Protein AF-A0A2S0KB49-F1 (afdb_monomer_lite)

Organism: NCBI:txid1004901

Structure (mmCIF, N/CA/C/O backbone):
data_AF-A0A2S0KB49-F1
#
_entry.id   AF-A0A2S0KB49-F1
#
loop_
_atom_site.group_PDB
_atom_site.id
_atom_site.type_symbol
_atom_site.label_atom_id
_atom_site.label_alt_id
_atom_site.label_comp_id
_atom_site.label_asym_id
_atom_site.label_entity_id
_atom_site.label_seq_id
_atom_site.pdbx_PDB_ins_code
_atom_site.Cartn_x
_atom_site.Cartn_y
_atom_site.Cartn_z
_atom_site.occupancy
_atom_site.B_iso_or_equiv
_atom_site.auth_seq_id
_atom_site.auth_comp_id
_atom_site.auth_asym_id
_atom_site.auth_atom_id
_atom_site.pdbx_PDB_model_num
ATOM 1 N N . MET A 1 1 ? 8.867 -9.411 -13.316 1.00 89.88 1 MET A N 1
ATOM 2 C CA . MET A 1 1 ? 8.909 -9.202 -11.849 1.00 89.88 1 MET A CA 1
ATOM 3 C C . MET A 1 1 ? 7.516 -8.866 -11.349 1.00 89.88 1 MET A C 1
ATOM 5 O O . MET A 1 1 ? 6.753 -8.290 -12.115 1.00 89.88 1 MET A O 1
ATOM 9 N N . PHE A 1 2 ? 7.181 -9.203 -10.102 1.00 93.81 2 PHE A N 1
ATOM 10 C CA . PHE A 1 2 ? 5.898 -8.803 -9.517 1.00 93.81 2 PHE A CA 1
ATOM 11 C C . PHE A 1 2 ? 5.943 -7.361 -9.017 1.00 93.81 2 PHE A C 1
ATOM 13 O O . PHE A 1 2 ? 6.879 -6.975 -8.316 1.00 93.81 2 PHE A O 1
ATOM 20 N N . LEU A 1 3 ? 4.919 -6.589 -9.372 1.00 96.75 3 LEU A N 1
ATOM 21 C CA . LEU A 1 3 ? 4.696 -5.226 -8.905 1.00 96.75 3 LEU A CA 1
ATOM 22 C C . LEU A 1 3 ? 3.315 -5.107 -8.269 1.00 96.75 3 LEU A C 1
ATOM 24 O O . LEU A 1 3 ? 2.389 -5.820 -8.644 1.00 96.75 3 LEU A O 1
ATOM 28 N N . LEU A 1 4 ? 3.161 -4.142 -7.373 1.00 97.62 4 LEU A N 1
ATOM 29 C CA . LEU A 1 4 ? 1.861 -3.705 -6.890 1.00 97.62 4 LEU A CA 1
ATOM 30 C C . LEU A 1 4 ? 1.065 -3.053 -8.032 1.00 97.62 4 LEU A C 1
ATOM 32 O O . LEU A 1 4 ? 1.601 -2.276 -8.838 1.00 97.62 4 LEU A O 1
ATOM 36 N N . SER A 1 5 ? -0.223 -3.367 -8.109 1.00 97.75 5 SER A N 1
ATOM 37 C CA . SER A 1 5 ? -1.171 -2.708 -9.007 1.00 97.75 5 SER A CA 1
ATOM 38 C C . SER A 1 5 ? -1.506 -1.306 -8.495 1.00 97.75 5 SER A C 1
ATOM 40 O O . SER A 1 5 ? -2.056 -1.171 -7.406 1.00 97.75 5 SER A O 1
ATOM 42 N N . LEU A 1 6 ? -1.201 -0.262 -9.276 1.00 97.38 6 LEU A N 1
ATOM 43 C CA . LEU A 1 6 ? -1.560 1.113 -8.903 1.00 97.38 6 LEU A CA 1
ATOM 44 C C . LEU A 1 6 ? -3.075 1.305 -8.853 1.00 97.38 6 LEU A C 1
ATOM 46 O O . LEU A 1 6 ? -3.570 1.943 -7.930 1.00 97.38 6 LEU A O 1
ATOM 50 N N . ASP A 1 7 ? -3.797 0.701 -9.796 1.00 97.81 7 ASP A N 1
ATOM 51 C CA . ASP A 1 7 ? -5.255 0.788 -9.852 1.00 97.81 7 ASP A CA 1
ATOM 52 C C . ASP A 1 7 ? -5.885 0.196 -8.590 1.00 97.81 7 ASP A C 1
ATOM 54 O O . ASP A 1 7 ? -6.787 0.788 -8.003 1.00 97.81 7 ASP A O 1
ATOM 58 N N . GLU A 1 8 ? -5.372 -0.946 -8.123 1.00 98.25 8 GLU A N 1
ATOM 59 C CA . GLU A 1 8 ? -5.880 -1.567 -6.900 1.00 98.25 8 GLU A CA 1
ATOM 60 C C . GLU A 1 8 ? -5.482 -0.771 -5.651 1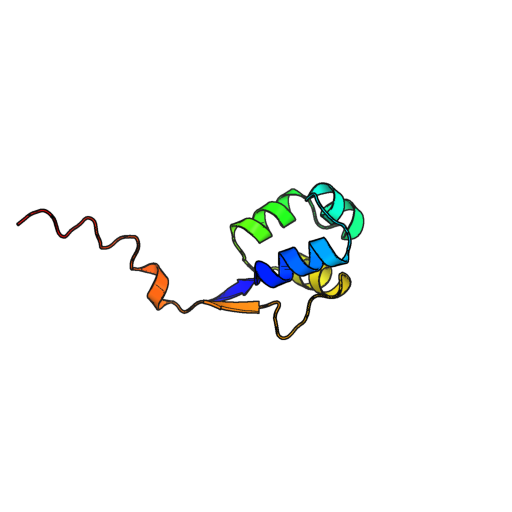.00 98.25 8 GLU A C 1
ATOM 62 O O . GLU A 1 8 ? -6.296 -0.610 -4.745 1.00 98.25 8 GLU A O 1
ATOM 67 N N . MET A 1 9 ? -4.269 -0.213 -5.607 1.00 97.75 9 MET A N 1
ATOM 68 C CA . MET A 1 9 ? -3.836 0.654 -4.507 1.00 97.75 9 MET A CA 1
ATOM 69 C C . MET A 1 9 ? -4.697 1.924 -4.400 1.00 97.75 9 MET A C 1
ATOM 71 O O . MET A 1 9 ? -5.112 2.294 -3.300 1.00 97.75 9 MET A O 1
ATOM 75 N N . GLU A 1 10 ? -5.008 2.579 -5.522 1.00 97.62 10 GLU A N 1
ATOM 76 C CA . GLU A 1 10 ? -5.894 3.751 -5.543 1.00 97.62 10 GLU A CA 1
ATOM 77 C C . GLU A 1 10 ? -7.348 3.375 -5.244 1.00 97.62 10 GLU A C 1
ATOM 79 O O . GLU A 1 10 ? -8.021 4.079 -4.488 1.00 97.62 10 GLU A O 1
ATOM 84 N N . ARG A 1 11 ? -7.830 2.226 -5.736 1.00 97.94 11 ARG A N 1
ATOM 85 C CA . ARG A 1 11 ? -9.159 1.709 -5.380 1.00 97.94 11 ARG A CA 1
ATOM 86 C C . ARG A 1 11 ? -9.288 1.508 -3.874 1.00 97.94 11 ARG A C 1
ATOM 88 O O . ARG A 1 11 ? -10.295 1.906 -3.293 1.00 97.94 11 ARG A O 1
ATOM 95 N N . VAL A 1 12 ? -8.291 0.891 -3.241 1.00 97.56 12 VAL A N 1
ATOM 96 C CA . VAL A 1 12 ? -8.277 0.644 -1.793 1.00 97.56 12 VAL A CA 1
ATOM 97 C C . VAL A 1 12 ? -8.293 1.960 -1.015 1.00 97.56 12 VAL A C 1
ATOM 99 O O . VAL A 1 12 ? -9.081 2.090 -0.077 1.00 97.56 12 VAL A O 1
ATOM 102 N N . LYS A 1 13 ? -7.500 2.958 -1.429 1.00 97.31 13 LYS A N 1
ATOM 103 C CA . LYS A 1 13 ? -7.549 4.306 -0.839 1.00 97.31 13 LYS A CA 1
ATOM 104 C C . LYS A 1 13 ? -8.935 4.930 -0.956 1.00 97.31 13 LYS A C 1
ATOM 106 O O . LYS A 1 13 ? -9.465 5.411 0.043 1.00 97.31 13 LYS A O 1
ATOM 111 N N . GLY A 1 14 ? -9.528 4.895 -2.149 1.00 97.75 14 GLY A N 1
ATOM 112 C CA . GLY A 1 14 ? -10.858 5.449 -2.403 1.00 97.75 14 GLY A CA 1
ATOM 113 C C . GLY A 1 14 ? -11.947 4.763 -1.577 1.00 97.75 14 GLY A C 1
ATOM 114 O O . GLY A 1 14 ? -12.743 5.436 -0.934 1.00 97.75 14 GLY A O 1
ATOM 115 N N . ALA A 1 15 ? -11.934 3.430 -1.512 1.00 97.88 15 ALA A N 1
ATOM 116 C CA . ALA A 1 15 ? -12.914 2.651 -0.754 1.00 97.88 15 ALA A CA 1
ATOM 117 C C . ALA A 1 15 ? -12.859 2.909 0.764 1.00 97.88 15 ALA A C 1
ATOM 119 O O . ALA A 1 15 ? -13.864 2.737 1.447 1.00 97.88 15 ALA A O 1
ATOM 120 N N . ASN A 1 16 ? -11.700 3.324 1.281 1.00 97.62 16 ASN A N 1
ATOM 121 C CA . ASN A 1 16 ? -11.485 3.609 2.700 1.00 97.62 16 ASN A CA 1
ATOM 122 C C . ASN A 1 16 ? -11.448 5.116 3.022 1.00 97.62 16 ASN A C 1
ATOM 124 O O . ASN A 1 16 ? -11.176 5.471 4.166 1.00 97.62 16 ASN A O 1
ATOM 128 N N . ASN A 1 17 ? -11.715 6.000 2.049 1.00 97.31 17 ASN A N 1
ATOM 129 C CA . ASN A 1 17 ? -11.608 7.459 2.192 1.00 97.31 17 ASN A CA 1
ATOM 130 C C . ASN A 1 17 ? -10.245 7.919 2.750 1.00 97.31 17 ASN A C 1
ATOM 132 O O . ASN A 1 17 ? -10.185 8.733 3.668 1.00 97.31 17 ASN A O 1
ATOM 136 N N . LEU A 1 18 ? -9.146 7.397 2.193 1.00 97.31 18 LEU A N 1
ATOM 137 C CA . LEU A 1 18 ? -7.769 7.721 2.595 1.00 97.31 18 LEU A CA 1
ATOM 138 C C . LEU A 1 18 ? -7.089 8.612 1.534 1.00 97.31 18 LEU A C 1
ATOM 140 O O . LEU A 1 18 ? -6.325 8.112 0.698 1.00 97.31 18 LEU A O 1
ATOM 144 N N . PRO A 1 19 ? -7.379 9.930 1.498 1.00 94.06 19 PRO A N 1
ATOM 145 C CA . PRO A 1 19 ? -6.910 10.820 0.434 1.00 94.06 19 PRO A CA 1
ATOM 146 C C . PRO A 1 19 ? -5.406 11.106 0.504 1.00 94.06 19 PRO A C 1
ATOM 148 O O . PRO A 1 19 ? -4.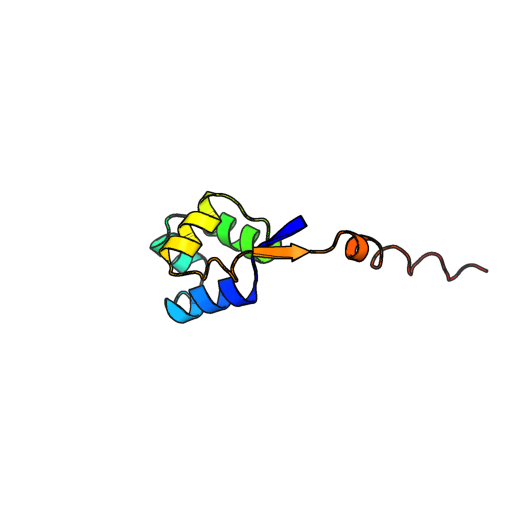802 11.470 -0.505 1.00 94.06 19 PRO A O 1
ATOM 151 N N . THR A 1 20 ? -4.783 10.947 1.674 1.00 97.56 20 THR A N 1
ATOM 152 C CA . THR A 1 20 ? -3.378 11.303 1.909 1.00 97.56 20 THR A CA 1
ATOM 153 C C . THR A 1 20 ? -2.569 10.112 2.406 1.00 97.56 20 THR A C 1
ATOM 155 O O . THR A 1 20 ? -3.092 9.172 3.005 1.00 97.56 20 THR A O 1
ATOM 158 N N . PHE A 1 21 ? -1.252 10.157 2.209 1.00 97.75 21 PHE A N 1
ATOM 159 C CA . PHE A 1 21 ? -0.368 9.140 2.776 1.00 97.75 21 PHE A CA 1
ATOM 160 C C . PHE A 1 21 ? -0.332 9.178 4.312 1.00 97.75 21 PHE A C 1
ATOM 162 O O . PHE A 1 21 ? -0.170 8.129 4.923 1.00 97.75 21 PHE A O 1
ATOM 169 N N . ALA A 1 22 ? -0.547 10.347 4.926 1.00 97.94 22 ALA A N 1
ATOM 170 C CA . ALA A 1 22 ? -0.697 10.463 6.376 1.00 97.94 22 ALA A CA 1
ATOM 171 C C . ALA A 1 22 ? -1.925 9.679 6.873 1.00 97.94 22 ALA A C 1
ATOM 173 O O . ALA A 1 22 ? -1.811 8.885 7.798 1.00 97.94 22 ALA A O 1
ATOM 174 N N . SER A 1 23 ? -3.070 9.785 6.181 1.00 97.50 23 SER A N 1
ATOM 175 C CA . SER A 1 23 ? -4.266 8.997 6.530 1.00 97.50 23 SER A CA 1
ATOM 176 C C . SER A 1 23 ? -4.057 7.484 6.371 1.00 97.50 23 SER A C 1
ATOM 178 O O . SER A 1 23 ? -4.596 6.691 7.141 1.00 97.50 23 SER A O 1
ATOM 180 N N . LEU A 1 24 ? -3.233 7.061 5.403 1.00 97.25 24 LEU A N 1
ATOM 181 C CA . LEU A 1 24 ? -2.828 5.661 5.270 1.00 97.25 24 LEU A CA 1
ATOM 182 C C . LEU A 1 24 ? -1.974 5.209 6.455 1.00 97.25 24 LEU A C 1
ATOM 184 O O . LEU A 1 24 ? -2.198 4.116 6.970 1.00 97.25 24 LEU A O 1
ATOM 188 N N . GLU A 1 25 ? -1.020 6.025 6.899 1.00 98.25 25 GLU A N 1
ATOM 189 C CA . GLU A 1 25 ? -0.201 5.723 8.075 1.00 98.25 25 GLU A CA 1
ATOM 190 C C . GLU A 1 25 ? -1.044 5.609 9.341 1.00 98.25 25 GLU A C 1
ATOM 192 O O . GLU A 1 25 ? -0.948 4.602 10.039 1.00 98.25 25 GLU A O 1
ATOM 197 N N . GLU A 1 26 ? -1.929 6.569 9.594 1.00 97.62 26 GLU A N 1
ATOM 198 C CA . GLU A 1 26 ? -2.840 6.533 10.741 1.00 97.62 26 GLU A CA 1
ATOM 199 C C . GLU A 1 26 ? -3.699 5.263 10.752 1.00 97.62 26 GLU A C 1
ATOM 201 O O . GLU A 1 26 ? -3.908 4.659 11.803 1.00 97.62 26 GLU A O 1
ATOM 206 N N . LYS A 1 27 ? -4.173 4.826 9.577 1.00 97.75 27 LYS A N 1
ATOM 207 C CA . LYS A 1 27 ? -5.058 3.662 9.455 1.00 97.75 27 LYS A CA 1
ATOM 208 C C . LYS A 1 27 ? -4.331 2.317 9.500 1.00 97.75 27 LYS A C 1
ATOM 210 O O . LYS A 1 27 ? -4.925 1.331 9.928 1.00 97.75 27 LYS A O 1
ATOM 215 N N . THR A 1 28 ? -3.100 2.251 8.996 1.00 97.25 28 THR A N 1
ATOM 216 C CA . THR A 1 28 ? -2.378 0.983 8.760 1.00 97.25 28 THR A CA 1
ATOM 217 C C . THR A 1 28 ? -1.131 0.805 9.617 1.00 97.25 28 THR A C 1
ATOM 219 O O . THR A 1 28 ? -0.540 -0.270 9.601 1.00 97.25 28 THR A O 1
ATOM 222 N N . HIS A 1 29 ? -0.700 1.851 10.324 1.00 97.75 29 HIS A N 1
ATOM 223 C CA . HIS A 1 29 ? 0.566 1.925 11.061 1.00 97.75 29 HIS A CA 1
ATOM 224 C C . HIS A 1 29 ? 1.824 1.701 10.200 1.00 97.75 29 HIS A C 1
ATOM 226 O O . HIS A 1 29 ? 2.926 1.528 10.720 1.00 97.75 29 HIS A O 1
ATOM 232 N N . VAL A 1 30 ? 1.686 1.736 8.872 1.00 97.94 30 VAL A N 1
ATOM 233 C CA . VAL A 1 30 ? 2.802 1.732 7.925 1.00 97.94 30 VAL A CA 1
ATOM 234 C C . VAL A 1 30 ? 3.154 3.177 7.589 1.00 97.94 30 VAL A C 1
ATOM 236 O O . VAL A 1 30 ? 2.292 3.921 7.136 1.00 97.94 30 VAL A O 1
ATOM 239 N N . SER A 1 31 ? 4.421 3.566 7.772 1.00 98.38 31 SER A N 1
ATOM 240 C CA . SER A 1 31 ? 4.826 4.975 7.643 1.00 98.38 31 SER A CA 1
ATOM 241 C C . SER A 1 31 ? 4.456 5.618 6.300 1.00 98.38 31 SER A C 1
ATOM 243 O O . SER A 1 31 ? 4.520 4.976 5.242 1.00 98.38 31 SER A O 1
ATOM 245 N N . GLU A 1 32 ? 4.188 6.923 6.311 1.00 97.94 32 GLU A N 1
ATOM 246 C CA . GLU A 1 32 ? 3.906 7.738 5.129 1.00 97.94 32 GLU A CA 1
ATOM 247 C C . GLU A 1 32 ? 4.996 7.565 4.061 1.00 97.94 32 GLU A C 1
ATOM 249 O O . GLU A 1 32 ? 4.725 7.416 2.865 1.00 97.94 32 GLU A O 1
ATOM 254 N N . ARG A 1 33 ? 6.261 7.539 4.498 1.00 97.75 33 ARG A N 1
ATOM 255 C CA . ARG A 1 33 ? 7.425 7.339 3.628 1.00 97.75 33 ARG A CA 1
ATOM 256 C C . ARG A 1 33 ? 7.378 5.981 2.930 1.00 97.75 33 ARG A C 1
ATOM 258 O O . ARG A 1 33 ? 7.710 5.898 1.740 1.00 97.75 33 ARG A O 1
ATOM 265 N N . THR A 1 34 ? 6.982 4.930 3.643 1.00 97.88 34 THR A N 1
ATOM 266 C CA . THR A 1 34 ? 6.805 3.591 3.072 1.00 97.88 34 THR A CA 1
ATOM 267 C C . THR A 1 34 ? 5.701 3.606 2.022 1.00 97.88 34 THR A C 1
ATOM 269 O O . THR A 1 34 ? 5.935 3.121 0.916 1.00 97.88 34 THR A O 1
ATOM 272 N N . TRP A 1 35 ? 4.557 4.243 2.292 1.00 97.94 35 TRP A N 1
ATOM 273 C CA . TRP A 1 35 ? 3.478 4.381 1.309 1.00 97.94 35 TRP A CA 1
ATOM 274 C C . TRP A 1 35 ? 3.909 5.155 0.067 1.00 97.94 35 TRP A C 1
ATOM 276 O O . TRP A 1 35 ? 3.755 4.657 -1.046 1.00 97.94 35 TRP A O 1
ATOM 286 N N . ARG A 1 36 ? 4.549 6.318 0.224 1.00 97.88 36 ARG A N 1
ATOM 287 C CA . ARG A 1 36 ? 5.114 7.080 -0.906 1.00 97.88 36 ARG A CA 1
ATOM 288 C C . ARG A 1 36 ? 6.054 6.225 -1.753 1.00 97.88 36 ARG A C 1
ATOM 290 O O . ARG A 1 36 ? 5.998 6.254 -2.982 1.00 97.88 36 ARG A O 1
ATOM 297 N N . THR A 1 37 ? 6.909 5.444 -1.098 1.00 97.88 37 THR A N 1
ATOM 298 C CA . THR A 1 37 ? 7.851 4.546 -1.775 1.00 97.88 37 THR A CA 1
ATOM 299 C C . THR A 1 37 ? 7.127 3.407 -2.486 1.00 97.88 37 THR A C 1
ATOM 301 O O . THR A 1 37 ? 7.489 3.083 -3.617 1.00 97.88 37 THR A O 1
ATOM 304 N N . ALA A 1 38 ? 6.094 2.825 -1.878 1.00 97.44 38 ALA A N 1
ATOM 305 C CA . ALA A 1 38 ? 5.283 1.773 -2.479 1.00 97.44 38 ALA A CA 1
ATOM 306 C C . ALA A 1 38 ? 4.549 2.276 -3.728 1.00 97.44 38 ALA A C 1
ATOM 308 O O . ALA A 1 38 ? 4.643 1.642 -4.772 1.00 97.44 38 ALA A O 1
ATOM 309 N N . PHE A 1 39 ? 3.914 3.451 -3.676 1.00 97.25 39 PHE A N 1
ATOM 310 C CA . PHE A 1 39 ? 3.240 4.050 -4.836 1.00 97.25 39 PHE A CA 1
ATOM 311 C C . PHE A 1 39 ? 4.217 4.400 -5.964 1.00 97.25 39 PHE A C 1
ATOM 313 O O . PHE A 1 39 ? 3.920 4.189 -7.135 1.00 97.25 39 PHE A O 1
ATOM 320 N N . LYS A 1 40 ? 5.417 4.887 -5.632 1.00 96.75 40 LYS A N 1
ATOM 321 C CA . LYS A 1 40 ? 6.423 5.246 -6.641 1.00 96.75 40 LYS A CA 1
ATOM 322 C C . LYS A 1 40 ? 7.106 4.028 -7.266 1.00 96.75 40 LYS A C 1
ATOM 324 O O . LYS A 1 40 ? 7.245 3.946 -8.480 1.00 96.75 40 LYS A O 1
ATOM 329 N N . SER A 1 41 ? 7.605 3.119 -6.432 1.00 95.94 41 SER A N 1
ATOM 330 C CA . SER A 1 41 ? 8.418 1.976 -6.872 1.00 95.94 41 SER A CA 1
ATOM 331 C C . SER A 1 41 ? 7.583 0.773 -7.282 1.00 95.94 41 SER A C 1
ATOM 333 O O . SER A 1 41 ? 8.076 -0.097 -7.997 1.00 95.94 41 SER A O 1
ATOM 335 N N . ARG A 1 42 ? 6.343 0.704 -6.784 1.00 97.06 42 ARG A N 1
ATOM 336 C CA . ARG A 1 42 ? 5.426 -0.428 -6.919 1.00 97.06 42 ARG A CA 1
ATOM 337 C C . ARG A 1 42 ? 6.017 -1.744 -6.424 1.00 97.06 42 ARG A C 1
ATOM 339 O O . ARG A 1 42 ? 5.514 -2.806 -6.773 1.00 97.06 42 ARG A O 1
ATOM 346 N N . ARG A 1 43 ? 7.088 -1.707 -5.626 1.00 95.81 43 ARG A N 1
ATOM 347 C CA . ARG A 1 43 ? 7.695 -2.923 -5.092 1.00 95.81 43 ARG A CA 1
ATOM 348 C C . ARG A 1 43 ? 6.834 -3.469 -3.955 1.00 95.81 43 ARG A C 1
ATOM 350 O O . ARG A 1 43 ? 6.578 -2.730 -3.004 1.00 95.81 43 ARG A O 1
ATOM 357 N N . PRO A 1 44 ? 6.412 -4.740 -4.026 1.00 96.12 44 PRO A N 1
ATOM 358 C CA . PRO A 1 44 ? 5.696 -5.364 -2.929 1.00 96.12 44 PRO A CA 1
ATOM 359 C C . PRO A 1 44 ? 6.649 -5.607 -1.754 1.00 96.12 44 PRO A C 1
ATOM 361 O O . PRO A 1 44 ? 7.752 -6.126 -1.930 1.00 96.12 44 PRO A O 1
ATOM 364 N N . THR A 1 45 ? 6.216 -5.237 -0.552 1.00 96.88 45 THR A N 1
ATOM 365 C CA . THR A 1 45 ? 6.867 -5.599 0.715 1.00 96.88 45 THR A CA 1
ATOM 366 C C . THR A 1 45 ? 5.833 -6.271 1.620 1.00 96.88 45 THR A C 1
ATOM 368 O O . THR A 1 45 ? 4.647 -5.976 1.459 1.00 96.88 45 THR A O 1
ATOM 371 N N . PRO A 1 46 ? 6.237 -7.138 2.570 1.00 97.06 46 PRO A N 1
ATOM 372 C CA . PRO A 1 46 ? 5.291 -7.804 3.469 1.00 97.06 46 PRO A CA 1
ATOM 373 C C . PRO A 1 46 ? 4.367 -6.812 4.183 1.00 97.06 46 PRO A C 1
ATOM 375 O O . PRO A 1 46 ? 3.158 -6.889 4.026 1.00 97.06 46 PRO A O 1
ATOM 378 N N . ALA A 1 47 ? 4.932 -5.775 4.812 1.00 97.25 47 ALA A N 1
ATOM 379 C CA . ALA A 1 47 ? 4.155 -4.761 5.526 1.00 97.25 47 ALA A CA 1
ATOM 380 C C . ALA A 1 47 ? 3.121 -4.037 4.642 1.00 97.25 47 ALA A C 1
ATOM 382 O O . ALA A 1 47 ? 2.008 -3.763 5.081 1.00 97.25 47 ALA A O 1
ATOM 383 N N . VAL A 1 48 ? 3.470 -3.726 3.388 1.00 97.75 48 VAL A N 1
ATOM 384 C CA . VAL A 1 48 ? 2.544 -3.066 2.455 1.00 97.75 48 VAL A CA 1
ATOM 385 C C . VAL A 1 48 ? 1.461 -4.033 1.979 1.00 97.75 48 VAL A C 1
ATOM 387 O O . VAL A 1 48 ? 0.307 -3.633 1.855 1.00 97.75 48 VAL A O 1
ATOM 390 N N . LEU A 1 49 ? 1.811 -5.295 1.723 1.00 97.94 49 LEU A N 1
ATOM 391 C CA . LEU A 1 49 ? 0.850 -6.322 1.320 1.00 97.94 49 LEU A CA 1
ATOM 392 C C . LEU A 1 49 ? -0.144 -6.639 2.438 1.00 97.94 49 LEU A C 1
ATOM 394 O O . LEU A 1 49 ? -1.343 -6.662 2.173 1.00 97.94 49 LEU A O 1
ATOM 398 N N . ASP A 1 50 ? 0.334 -6.806 3.669 1.00 98.12 50 ASP A N 1
ATOM 399 C CA . ASP A 1 50 ? -0.509 -7.067 4.837 1.00 98.12 50 ASP A CA 1
ATOM 400 C C . ASP A 1 50 ? -1.465 -5.897 5.088 1.00 98.12 50 ASP A C 1
ATOM 402 O O . ASP A 1 50 ? -2.667 -6.096 5.267 1.00 98.12 50 ASP A O 1
ATOM 406 N N . ALA A 1 51 ? -0.962 -4.660 5.007 1.00 98.12 51 ALA A N 1
ATOM 407 C CA . ALA A 1 51 ? -1.785 -3.465 5.148 1.00 98.12 51 ALA A CA 1
ATOM 408 C C . ALA A 1 51 ? -2.846 -3.348 4.041 1.00 98.12 51 ALA A C 1
ATOM 410 O O . ALA A 1 51 ? -4.008 -3.066 4.329 1.00 98.12 51 ALA A O 1
ATOM 411 N N . LEU A 1 52 ? -2.481 -3.593 2.778 1.00 98.06 52 LEU A N 1
ATOM 412 C CA . LEU A 1 52 ? -3.434 -3.591 1.663 1.00 98.06 52 LEU A CA 1
ATOM 413 C C . LEU A 1 52 ? -4.484 -4.697 1.832 1.00 98.06 52 LEU A C 1
ATOM 415 O O . LEU A 1 52 ? -5.669 -4.438 1.632 1.00 98.06 52 LEU A O 1
ATOM 419 N N . GLY A 1 53 ? -4.081 -5.895 2.261 1.00 97.81 53 GLY A N 1
ATOM 420 C CA . GLY A 1 53 ? -4.996 -6.987 2.598 1.00 97.81 53 GLY A CA 1
ATOM 421 C C . GLY A 1 53 ? -5.976 -6.598 3.707 1.00 97.81 53 GLY A C 1
ATOM 422 O O . GLY A 1 53 ? -7.183 -6.771 3.544 1.00 97.81 53 GLY A 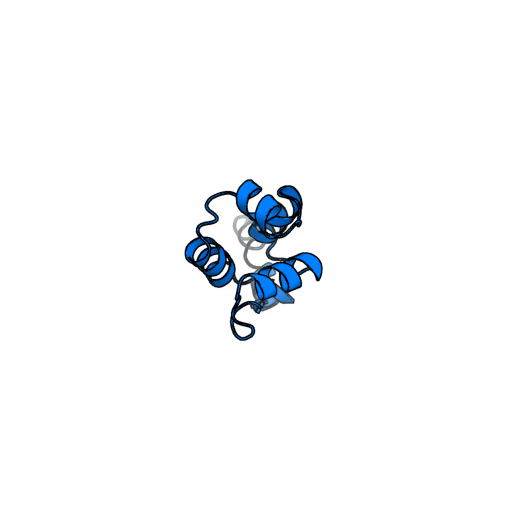O 1
ATOM 423 N N . GLY A 1 54 ? -5.484 -5.978 4.782 1.00 97.94 54 GLY A N 1
ATOM 424 C CA . GLY A 1 54 ? -6.307 -5.467 5.883 1.00 97.94 54 GLY A CA 1
ATOM 425 C C . GLY A 1 54 ? -7.293 -4.367 5.467 1.00 97.94 54 GLY A C 1
ATOM 426 O O . GLY A 1 54 ? -8.375 -4.265 6.037 1.00 97.94 54 GLY A O 1
ATOM 427 N N . LEU A 1 55 ? -6.963 -3.583 4.437 1.00 97.56 55 LEU A N 1
ATOM 428 C CA . LEU A 1 55 ? -7.849 -2.573 3.845 1.00 97.56 55 LEU A CA 1
ATOM 429 C C . LEU A 1 55 ? -8.811 -3.137 2.779 1.00 97.56 55 LEU A C 1
ATOM 431 O O . LEU A 1 55 ? -9.553 -2.375 2.151 1.00 97.56 55 LEU A O 1
ATOM 435 N N . GLY A 1 56 ? -8.805 -4.454 2.556 1.00 97.88 56 GLY A N 1
ATOM 436 C CA . GLY A 1 56 ? -9.691 -5.129 1.610 1.00 97.88 56 GLY A CA 1
ATOM 437 C C . GLY A 1 56 ? -9.200 -5.101 0.163 1.00 97.88 56 GLY A C 1
ATOM 438 O O . GLY A 1 56 ? -10.018 -5.025 -0.760 1.00 97.88 56 GLY A O 1
ATOM 439 N N . ALA A 1 57 ? -7.883 -5.123 -0.060 1.00 98.00 57 ALA A N 1
ATOM 440 C CA . ALA A 1 57 ? -7.315 -5.336 -1.387 1.00 98.00 57 ALA A CA 1
ATOM 441 C C . ALA A 1 57 ? -7.699 -6.713 -1.941 1.00 98.00 57 ALA A C 1
ATOM 443 O O . ALA A 1 57 ? -7.731 -7.717 -1.228 1.00 98.00 57 ALA A O 1
ATOM 444 N N . ARG A 1 58 ? -7.966 -6.764 -3.243 1.00 98.00 58 ARG A N 1
ATOM 445 C CA . ARG A 1 58 ? -8.328 -7.993 -3.947 1.00 98.00 58 ARG A CA 1
ATOM 446 C C . ARG A 1 58 ? -7.063 -8.809 -4.243 1.00 98.00 58 ARG A C 1
ATOM 448 O O . ARG A 1 58 ? -6.195 -8.312 -4.969 1.00 98.00 58 ARG A O 1
ATOM 455 N N . PRO A 1 59 ? -6.932 -10.045 -3.730 1.00 94.88 59 PRO A N 1
ATOM 456 C CA . PRO A 1 59 ? -5.702 -10.828 -3.869 1.00 94.88 59 PRO A CA 1
ATOM 457 C C . PRO A 1 59 ? -5.387 -11.187 -5.329 1.00 94.88 59 PRO A C 1
ATOM 459 O O . PRO A 1 59 ? -4.221 -11.259 -5.702 1.00 94.88 59 PRO A O 1
ATOM 462 N N . ASP A 1 60 ? -6.408 -11.326 -6.178 1.00 96.00 60 ASP A N 1
ATOM 463 C CA . ASP A 1 60 ? -6.280 -11.570 -7.619 1.00 96.00 60 ASP A CA 1
ATOM 464 C C . ASP A 1 60 ? -5.891 -10.317 -8.428 1.00 96.00 60 ASP A C 1
ATOM 466 O O . ASP A 1 60 ? -5.598 -10.421 -9.618 1.00 96.00 60 ASP A O 1
ATOM 470 N N . ARG A 1 61 ? -5.889 -9.126 -7.808 1.00 96.88 61 ARG A N 1
ATOM 471 C CA . ARG A 1 61 ? -5.616 -7.837 -8.477 1.00 96.88 61 ARG A CA 1
ATOM 472 C C . ARG A 1 61 ? -4.436 -7.063 -7.902 1.00 96.88 61 ARG A C 1
ATOM 474 O O . ARG A 1 61 ? -3.956 -6.141 -8.557 1.00 96.88 61 ARG A O 1
ATOM 481 N N . ILE A 1 62 ? -3.985 -7.392 -6.692 1.00 97.19 62 ILE A N 1
ATOM 482 C CA . ILE A 1 62 ? -2.989 -6.592 -5.967 1.00 97.19 62 ILE A CA 1
ATOM 483 C C . ILE A 1 62 ? -1.577 -6.716 -6.543 1.00 97.19 62 ILE A C 1
ATOM 485 O O . ILE A 1 62 ? -0.814 -5.749 -6.509 1.00 97.19 62 ILE A O 1
ATOM 489 N N . LEU A 1 63 ? -1.246 -7.869 -7.125 1.00 97.25 63 LEU A N 1
ATOM 490 C CA . LEU A 1 63 ? 0.020 -8.107 -7.806 1.00 97.25 63 LEU A CA 1
ATOM 491 C C . LEU A 1 63 ? -0.196 -8.214 -9.312 1.00 97.25 63 LEU A C 1
ATOM 493 O O . LEU A 1 63 ? -1.060 -8.949 -9.781 1.00 97.25 63 LEU A O 1
ATOM 497 N N . ILE A 1 64 ? 0.650 -7.524 -10.069 1.00 96.00 64 ILE A N 1
ATOM 498 C CA . ILE A 1 64 ? 0.753 -7.682 -11.515 1.00 96.00 64 ILE A CA 1
ATOM 499 C C . ILE A 1 64 ? 2.130 -8.211 -11.891 1.00 96.00 64 ILE A C 1
ATOM 501 O O . ILE A 1 64 ? 3.135 -7.925 -11.233 1.00 96.00 64 ILE A O 1
ATOM 505 N N . TRP A 1 65 ? 2.187 -8.956 -12.988 1.00 94.56 65 TRP A N 1
ATOM 506 C CA . TRP A 1 65 ? 3.445 -9.367 -13.587 1.00 94.56 65 TRP A CA 1
ATOM 507 C C . TRP A 1 65 ? 3.922 -8.312 -14.587 1.00 94.56 65 TRP A C 1
ATOM 509 O O . TRP A 1 65 ? 3.254 -8.036 -15.579 1.00 94.56 65 TRP A O 1
ATOM 519 N N . GLN A 1 66 ? 5.093 -7.729 -14.337 1.00 89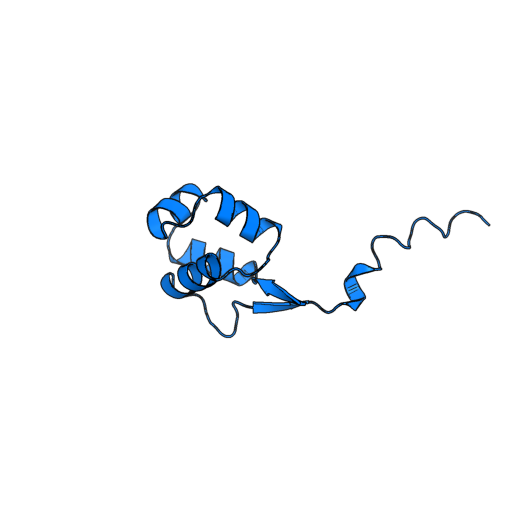.00 66 GLN A N 1
ATOM 520 C CA . GLN A 1 66 ? 5.797 -6.910 -15.317 1.00 89.00 66 GLN A CA 1
ATOM 521 C C . GLN A 1 66 ? 6.772 -7.782 -16.106 1.00 89.00 66 GLN A C 1
ATOM 523 O O . GLN A 1 66 ? 7.711 -8.348 -15.530 1.00 89.00 66 GLN A O 1
ATOM 528 N N . GLU A 1 67 ? 6.576 -7.860 -17.420 1.00 86.56 67 GLU A N 1
ATOM 529 C CA . GLU A 1 67 ? 7.479 -8.592 -18.299 1.00 86.56 67 GLU A CA 1
ATOM 530 C C . GLU A 1 67 ? 8.874 -7.930 -18.330 1.00 86.56 67 GLU A C 1
ATOM 532 O O . GLU A 1 67 ? 8.974 -6.709 -18.497 1.00 86.56 67 GLU A O 1
ATOM 537 N N . PRO A 1 68 ? 9.968 -8.701 -18.179 1.00 72.50 68 PRO A N 1
ATOM 538 C CA . PRO A 1 68 ? 11.331 -8.158 -18.190 1.00 72.50 68 PRO A CA 1
ATOM 539 C C . PRO A 1 68 ? 11.715 -7.405 -19.478 1.00 72.50 68 PRO A C 1
ATOM 541 O O . PRO A 1 68 ? 12.559 -6.511 -19.441 1.00 72.50 68 PRO A O 1
ATOM 544 N N . SER A 1 69 ? 11.087 -7.729 -20.611 1.00 65.88 69 SER A N 1
ATOM 545 C CA . SER A 1 69 ? 11.395 -7.193 -21.947 1.00 65.88 69 SER A CA 1
ATOM 546 C C . SER A 1 69 ? 11.105 -5.690 -22.115 1.00 65.88 69 SER A C 1
ATOM 548 O O . SER A 1 69 ? 11.625 -5.049 -23.028 1.00 65.88 69 SER A O 1
ATOM 550 N N . GLN A 1 70 ? 10.331 -5.088 -21.208 1.00 55.78 70 GLN A N 1
ATOM 551 C CA . GLN A 1 70 ? 9.963 -3.667 -21.244 1.00 55.78 70 GLN A CA 1
ATOM 552 C C . GLN A 1 70 ? 11.037 -2.729 -20.657 1.00 55.78 70 GLN A C 1
ATOM 554 O O . GLN A 1 70 ? 10.932 -1.513 -20.802 1.00 55.78 70 GLN A O 1
ATOM 559 N N . VAL A 1 71 ? 12.095 -3.259 -20.029 1.00 56.19 71 VAL A N 1
ATOM 560 C CA . VAL A 1 71 ? 13.152 -2.451 -19.381 1.00 56.19 71 VAL A CA 1
ATOM 561 C C . VAL A 1 71 ? 14.121 -1.818 -20.398 1.00 56.19 71 VAL A C 1
ATOM 563 O O . VAL A 1 71 ? 14.744 -0.799 -20.112 1.00 56.19 71 VAL A O 1
ATOM 566 N N . VAL A 1 72 ? 14.221 -2.361 -21.617 1.00 56.22 72 VAL A N 1
ATOM 567 C CA . VAL A 1 72 ? 15.278 -1.991 -22.584 1.00 56.22 72 VAL A CA 1
ATOM 568 C C . VAL A 1 72 ? 14.884 -0.829 -23.517 1.00 56.22 72 VAL A C 1
ATOM 570 O O . VAL A 1 72 ? 15.747 -0.171 -24.097 1.00 56.22 72 VAL A O 1
ATOM 573 N N . ARG A 1 73 ? 13.592 -0.497 -23.652 1.00 52.19 73 ARG A N 1
ATOM 574 C CA . ARG A 1 73 ? 13.141 0.480 -24.668 1.00 52.19 73 ARG A CA 1
ATOM 57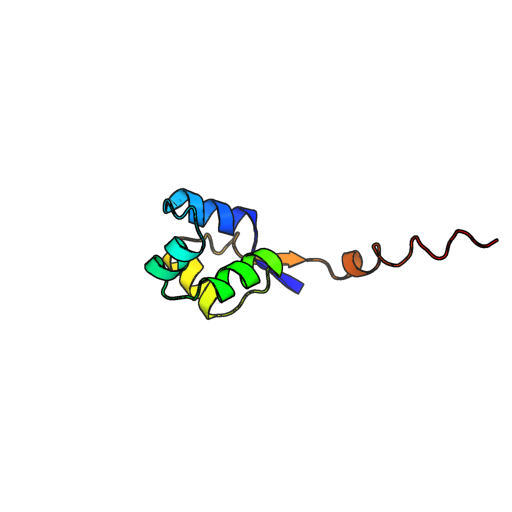5 C C . ARG A 1 73 ? 13.413 1.950 -24.330 1.00 52.19 73 ARG A C 1
ATOM 577 O O . ARG A 1 73 ? 13.481 2.762 -25.245 1.00 52.19 73 ARG A O 1
ATOM 584 N N . ALA A 1 74 ? 13.632 2.299 -23.062 1.00 55.75 74 ALA A N 1
ATOM 585 C CA . ALA A 1 74 ? 13.922 3.685 -22.674 1.00 55.75 74 ALA A CA 1
ATOM 586 C C . ALA A 1 74 ? 15.385 4.111 -22.933 1.00 55.75 74 ALA A C 1
ATOM 588 O O . ALA A 1 74 ? 15.671 5.304 -22.985 1.00 55.75 74 ALA A O 1
ATOM 589 N N . GLY A 1 75 ? 16.311 3.157 -23.113 1.00 48.62 75 GLY A N 1
ATOM 590 C CA . GLY A 1 75 ? 17.740 3.438 -23.318 1.00 48.62 75 GLY A CA 1
ATOM 591 C C . GLY A 1 75 ? 18.217 3.380 -24.774 1.00 48.62 75 GLY A C 1
ATOM 592 O O . GLY A 1 75 ? 19.223 3.997 -25.109 1.00 48.62 75 GLY A O 1
ATOM 593 N N . ALA A 1 76 ? 17.504 2.672 -25.655 1.00 54.06 76 ALA A N 1
ATOM 594 C CA . ALA A 1 76 ? 18.005 2.348 -26.995 1.00 54.06 76 ALA A CA 1
ATOM 595 C C . ALA A 1 76 ? 17.777 3.440 -28.062 1.00 54.06 76 ALA A C 1
ATOM 597 O O . ALA A 1 76 ? 18.407 3.408 -29.114 1.00 54.06 76 ALA A O 1
ATOM 598 N N . VAL A 1 77 ? 16.918 4.435 -27.815 1.00 56.28 77 VAL A N 1
ATOM 599 C CA . VAL A 1 77 ? 16.556 5.437 -28.844 1.00 56.28 77 VAL A CA 1
ATOM 600 C C . VAL A 1 77 ? 17.649 6.501 -29.057 1.00 56.28 77 VAL A C 1
ATOM 602 O O . VAL A 1 77 ? 17.644 7.200 -30.063 1.00 56.28 77 VAL A O 1
ATOM 605 N N . ARG A 1 78 ? 18.640 6.613 -28.161 1.00 54.25 78 ARG A N 1
ATOM 606 C CA . ARG A 1 78 ? 19.704 7.631 -28.274 1.00 54.25 78 ARG A CA 1
ATOM 607 C C . ARG A 1 78 ? 20.907 7.237 -29.139 1.00 54.25 78 ARG A C 1
ATOM 609 O O . ARG A 1 78 ? 21.712 8.111 -29.432 1.00 54.25 78 ARG A O 1
ATOM 616 N N . GLN A 1 79 ? 21.042 5.977 -29.560 1.00 54.56 79 GLN A N 1
ATOM 617 C CA . GLN A 1 79 ? 22.198 5.531 -30.360 1.00 54.56 79 GLN A CA 1
ATOM 618 C C . GLN A 1 79 ? 21.953 5.478 -31.877 1.00 54.56 79 GLN A C 1
ATOM 620 O O . GLN A 1 79 ? 22.885 5.214 -32.624 1.00 54.56 79 GLN A O 1
ATOM 625 N N . ALA A 1 80 ? 20.740 5.768 -32.356 1.00 53.72 80 ALA A N 1
ATOM 626 C CA . ALA A 1 80 ? 20.409 5.660 -33.781 1.00 53.72 80 ALA A CA 1
ATOM 627 C C . ALA A 1 80 ? 20.557 6.971 -34.585 1.00 53.72 80 ALA A C 1
ATOM 629 O O . ALA A 1 80 ? 20.121 7.026 -35.729 1.00 53.72 80 ALA A O 1
ATOM 630 N N . VAL A 1 81 ? 21.157 8.027 -34.019 1.00 58.25 81 VAL A N 1
ATOM 631 C CA . VAL A 1 81 ? 21.365 9.313 -34.719 1.0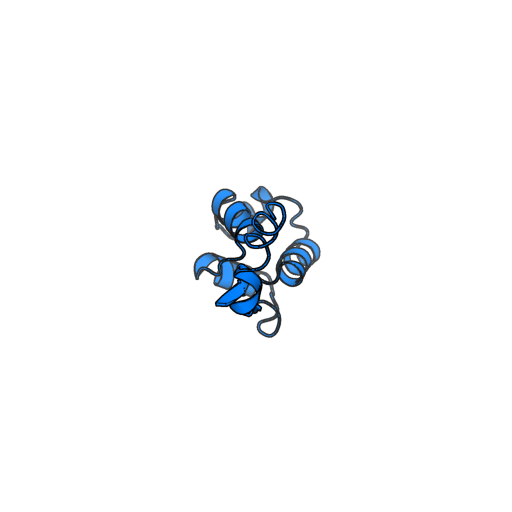0 58.25 81 VAL A CA 1
ATOM 632 C C . VAL A 1 81 ? 22.849 9.677 -34.719 1.00 58.25 81 VAL A C 1
ATOM 634 O O . VAL A 1 81 ? 23.280 10.658 -34.121 1.00 58.25 81 VAL A O 1
ATOM 637 N N . SER A 1 82 ? 23.658 8.813 -35.322 1.00 50.84 82 SER A N 1
ATOM 638 C CA . SER A 1 82 ? 25.036 9.088 -35.746 1.00 50.84 82 SER A CA 1
ATOM 639 C C . SER A 1 82 ? 25.400 8.058 -36.814 1.00 50.84 82 SER A C 1
ATOM 641 O O . SER A 1 82 ? 26.058 7.061 -36.529 1.00 50.84 82 SER A O 1
ATOM 643 N N . ALA A 1 83 ? 24.881 8.268 -38.020 1.00 48.53 83 ALA A N 1
ATOM 644 C CA . ALA A 1 83 ? 25.328 7.636 -39.255 1.00 48.53 83 ALA A CA 1
ATOM 645 C C . ALA A 1 83 ? 25.201 8.667 -40.377 1.00 48.53 83 ALA A C 1
ATOM 647 O O . ALA A 1 83 ? 24.182 9.400 -40.361 1.00 48.53 83 ALA A O 1
#

Sequence (83 aa):
MFLLSLDEMERVKGANNLPTFASLEEKTHVSERTWRTAFKSRRPTPAVLDALGGLGARPDRILIWQEPSQVVRAGAVRQAVSA

Secondary structure (DSSP, 8-state):
-EEE-HHHHHHHHHHTT--SHHHHHHHH---HHHHHHHHHH----HHHHHHHHHTT--TTTSEEEPPGGGGSTTTGGGSSS--

pLDDT: mean 88.99, std 16.5, range [48.53, 98.38]

Radius of gyration: 16.32 Å; chains: 1; bounding box: 38×23×50 Å

Foldseek 3Di:
DKFFDLVLVVVLCVVVVNPALVSLCVQLVDHSVNVVCCNVVRDDDPSVVVSSVVSPGDPVHGIDDDDPVVPPVVPPPVPPPDD